Protein AF-A0A917GYQ1-F1 (afdb_monomer_lite)

Radius of gyration: 10.57 Å; chains: 1; bounding box: 26×20×24 Å

Sequence (46 aa):
MAGTPVDKAAAEAAGLYRDHAGQRYWFCCPGCAPAFDADPAQYAAA

pLDDT: mean 81.91, std 11.14, range [40.06, 90.31]

InterPro domains:
  IPR007029 YHS domain [PF04945] (4-45)
  IPR009078 Ferritin-like superfamily [SSF47240] (16-44)
  IPR012348 Ribonucleotide reductase-like [G3DSA:1.10.620.20] (1-46)

Structure (mmCIF, N/CA/C/O backbone):
data_AF-A0A917GYQ1-F1
#
_entry.id   AF-A0A917GYQ1-F1
#
loop_
_atom_site.group_PDB
_atom_site.id
_atom_site.type_symbol
_atom_site.label_atom_id
_atom_site.label_alt_id
_atom_site.label_comp_id
_atom_site.label_asym_id
_atom_site.label_entity_id
_atom_site.label_seq_id
_atom_site.pdbx_PDB_ins_code
_atom_site.Cartn_x
_atom_site.Cartn_y
_atom_site.Cartn_z
_atom_site.occupancy
_atom_site.B_iso_or_equiv
_atom_site.auth_seq_id
_atom_site.auth_comp_id
_atom_site.auth_asym_id
_atom_site.auth_atom_id
_atom_site.pdbx_PDB_model_num
ATOM 1 N N . MET A 1 1 ? 16.239 -5.796 14.886 1.00 40.06 1 MET A N 1
ATOM 2 C CA . MET A 1 1 ? 15.721 -6.499 13.695 1.00 40.06 1 MET A CA 1
ATOM 3 C C . MET A 1 1 ? 14.773 -5.530 13.008 1.00 40.06 1 MET A C 1
ATOM 5 O O . MET A 1 1 ? 13.634 -5.416 13.430 1.00 40.06 1 MET A O 1
ATOM 9 N N . ALA A 1 2 ? 15.277 -4.708 12.086 1.00 50.62 2 ALA A N 1
ATOM 10 C CA . ALA A 1 2 ? 14.439 -3.745 11.375 1.00 50.62 2 ALA A CA 1
ATOM 11 C C . ALA A 1 2 ? 13.796 -4.475 10.193 1.00 50.62 2 ALA A C 1
ATOM 13 O O . ALA A 1 2 ? 14.517 -5.036 9.369 1.00 50.62 2 ALA A O 1
ATOM 14 N N . GLY A 1 3 ? 12.463 -4.537 10.163 1.00 58.66 3 GLY A N 1
ATOM 15 C CA . GLY A 1 3 ? 11.726 -5.083 9.027 1.00 58.66 3 GLY A CA 1
ATOM 16 C C . GLY A 1 3 ? 12.157 -4.390 7.736 1.00 58.66 3 GLY A C 1
ATOM 17 O O . GLY A 1 3 ? 12.426 -3.189 7.732 1.00 58.66 3 GLY A O 1
ATOM 18 N N . THR A 1 4 ? 12.283 -5.158 6.658 1.00 63.97 4 THR A N 1
ATOM 19 C CA . THR A 1 4 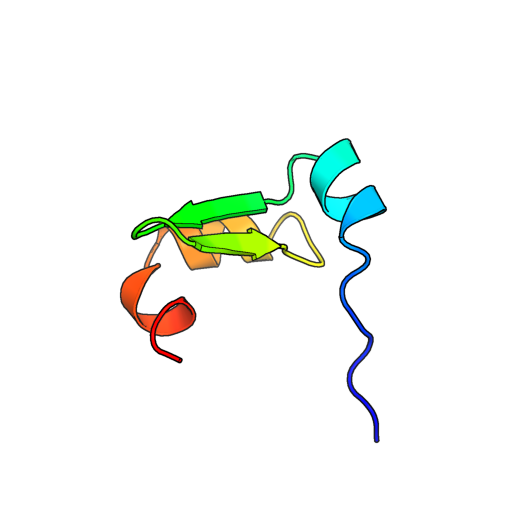? 12.695 -4.641 5.354 1.00 63.97 4 THR A CA 1
ATOM 20 C C . THR A 1 4 ? 11.699 -3.566 4.903 1.00 63.97 4 THR A C 1
ATOM 22 O O . THR A 1 4 ? 10.511 -3.871 4.778 1.00 63.97 4 THR A O 1
ATOM 25 N N . PRO A 1 5 ? 12.134 -2.311 4.696 1.00 72.62 5 PRO A N 1
ATOM 26 C CA . PRO A 1 5 ? 11.232 -1.249 4.280 1.00 72.62 5 PRO A CA 1
ATOM 27 C C . PRO A 1 5 ? 10.702 -1.544 2.874 1.00 72.62 5 PRO A C 1
ATOM 29 O O . PRO A 1 5 ? 11.458 -1.937 1.986 1.00 72.62 5 PRO A O 1
ATOM 32 N N . VAL A 1 6 ? 9.396 -1.359 2.674 1.00 81.94 6 VAL A N 1
ATOM 33 C CA . VAL A 1 6 ? 8.779 -1.428 1.344 1.00 81.94 6 VAL A CA 1
ATOM 34 C C . VAL A 1 6 ? 9.314 -0.266 0.509 1.00 81.94 6 VAL A C 1
ATOM 36 O O . VAL A 1 6 ? 9.145 0.896 0.885 1.00 81.94 6 VAL A O 1
ATOM 39 N N . ASP A 1 7 ? 9.943 -0.570 -0.625 1.00 86.75 7 ASP A N 1
ATOM 40 C CA . ASP A 1 7 ? 10.317 0.443 -1.609 1.00 86.75 7 ASP A CA 1
ATOM 41 C C . ASP A 1 7 ? 9.058 0.904 -2.354 1.00 86.75 7 ASP A C 1
ATOM 43 O O . ASP A 1 7 ? 8.489 0.182 -3.176 1.00 86.75 7 ASP A O 1
ATOM 47 N N . LYS A 1 8 ? 8.601 2.116 -2.026 1.00 86.44 8 LYS A N 1
ATOM 48 C CA . LYS A 1 8 ? 7.387 2.706 -2.599 1.00 86.44 8 LYS A CA 1
ATOM 49 C C . LYS A 1 8 ? 7.513 2.939 -4.09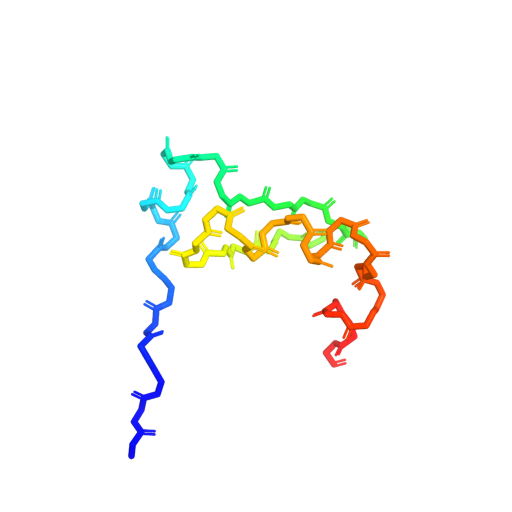9 1.00 86.44 8 LYS A C 1
ATOM 51 O O . LYS A 1 8 ? 6.542 2.715 -4.809 1.00 86.44 8 LYS A O 1
ATOM 56 N N . ALA A 1 9 ? 8.692 3.331 -4.582 1.00 86.31 9 ALA A N 1
ATOM 57 C CA . ALA A 1 9 ? 8.901 3.598 -6.000 1.00 86.31 9 ALA A CA 1
ATOM 58 C C . ALA A 1 9 ? 8.830 2.299 -6.810 1.00 86.31 9 ALA A C 1
ATOM 60 O O . ALA A 1 9 ? 8.164 2.248 -7.844 1.00 86.31 9 ALA A O 1
ATOM 61 N N . ALA A 1 10 ? 9.447 1.226 -6.307 1.00 85.94 10 ALA A N 1
ATOM 62 C CA . ALA A 1 10 ? 9.337 -0.095 -6.918 1.00 85.94 10 ALA A CA 1
ATOM 63 C C . ALA A 1 10 ? 7.898 -0.634 -6.856 1.00 85.94 10 ALA A C 1
ATOM 65 O O . ALA A 1 10 ? 7.402 -1.177 -7.843 1.00 85.94 10 ALA A O 1
ATOM 66 N N . ALA A 1 11 ? 7.207 -0.449 -5.728 1.00 88.00 11 ALA A N 1
ATOM 67 C CA . ALA A 1 11 ? 5.815 -0.854 -5.578 1.00 88.00 11 ALA A CA 1
ATOM 68 C C . ALA A 1 11 ? 4.881 -0.084 -6.529 1.00 88.00 11 ALA A C 1
ATOM 70 O O . ALA A 1 11 ? 4.016 -0.691 -7.152 1.00 88.00 11 ALA A O 1
ATOM 71 N N . GLU A 1 12 ? 5.071 1.225 -6.707 1.00 88.38 12 GLU A N 1
ATOM 72 C CA . GLU A 1 12 ? 4.297 2.027 -7.663 1.00 88.38 12 GLU A CA 1
ATOM 73 C C . GLU A 1 12 ? 4.577 1.611 -9.110 1.00 88.38 12 GLU A C 1
ATOM 75 O O . GLU A 1 12 ? 3.632 1.391 -9.868 1.00 88.38 12 GLU A O 1
ATOM 80 N N . ALA A 1 13 ? 5.848 1.412 -9.475 1.00 88.19 13 ALA A N 1
ATOM 81 C CA . ALA A 1 13 ? 6.235 0.941 -10.805 1.00 88.19 13 ALA A CA 1
ATOM 82 C C . ALA A 1 13 ? 5.676 -0.457 -11.125 1.00 88.19 13 ALA A C 1
ATOM 84 O O . ALA A 1 13 ? 5.326 -0.739 -12.270 1.00 88.19 13 ALA A O 1
ATOM 85 N N . ALA A 1 14 ? 5.567 -1.323 -10.115 1.00 86.94 14 ALA A N 1
ATOM 86 C CA . ALA A 1 14 ? 5.011 -2.666 -10.240 1.00 86.94 14 ALA A CA 1
ATOM 87 C C . ALA A 1 14 ? 3.478 -2.729 -10.070 1.00 86.94 14 ALA A C 1
ATOM 89 O O . ALA A 1 14 ? 2.903 -3.809 -10.198 1.00 86.94 1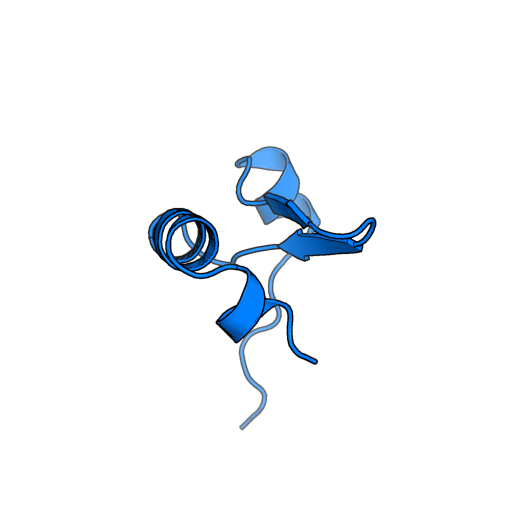4 ALA A O 1
ATOM 90 N N . GLY A 1 15 ? 2.799 -1.617 -9.759 1.00 87.25 15 GLY A N 1
ATOM 91 C CA . GLY A 1 15 ? 1.354 -1.608 -9.482 1.00 87.25 15 GLY A CA 1
ATOM 92 C C . GLY A 1 15 ? 0.955 -2.295 -8.165 1.00 87.25 15 GLY A C 1
ATOM 93 O O . GLY A 1 15 ? -0.204 -2.664 -7.967 1.00 87.25 15 GLY A O 1
ATOM 94 N N . LEU A 1 16 ? 1.907 -2.469 -7.249 1.00 89.19 16 LEU A N 1
ATOM 95 C CA . LEU A 1 16 ? 1.741 -3.049 -5.916 1.00 89.19 16 LEU A CA 1
ATOM 96 C C . LEU A 1 16 ? 1.314 -1.988 -4.894 1.00 89.19 16 LEU A C 1
ATOM 98 O O . LEU A 1 16 ? 1.905 -1.863 -3.820 1.00 89.19 16 LEU A O 1
ATOM 102 N N . TYR A 1 17 ? 0.279 -1.218 -5.220 1.00 88.38 17 TYR A N 1
ATOM 103 C CA . TYR A 1 17 ? -0.332 -0.256 -4.307 1.00 88.38 17 TYR A CA 1
ATOM 104 C C . TYR A 1 17 ? -1.860 -0.350 -4.338 1.00 88.38 17 TYR A C 1
ATOM 106 O O . TYR A 1 17 ? -2.452 -0.834 -5.308 1.00 88.38 17 TYR A O 1
ATOM 114 N N . ARG A 1 18 ? -2.504 0.083 -3.254 1.00 89.31 18 ARG A N 1
ATOM 115 C CA . ARG A 1 18 ? -3.962 0.180 -3.132 1.00 89.31 18 ARG A CA 1
ATOM 116 C C . ARG A 1 18 ? -4.328 1.471 -2.432 1.00 89.31 18 ARG A C 1
ATOM 118 O O . ARG A 1 18 ? -3.747 1.809 -1.407 1.00 89.31 18 ARG A O 1
ATOM 125 N N . ASP A 1 19 ? -5.301 2.176 -2.982 1.00 88.31 19 ASP A N 1
ATOM 126 C CA . ASP A 1 19 ? -5.873 3.357 -2.354 1.00 88.31 19 ASP A CA 1
ATOM 127 C C . ASP A 1 19 ? -7.130 2.925 -1.582 1.00 88.31 19 ASP A C 1
ATOM 129 O O . ASP A 1 19 ? -8.091 2.424 -2.166 1.00 88.31 19 ASP A O 1
ATOM 133 N N . HIS A 1 20 ? -7.120 3.083 -0.259 1.00 86.50 20 HIS A N 1
ATOM 134 C CA . HIS A 1 20 ? -8.231 2.727 0.622 1.00 86.50 20 HIS A CA 1
ATOM 135 C C . HIS A 1 20 ? -8.478 3.840 1.641 1.00 86.50 20 HIS A C 1
ATOM 137 O O . HIS A 1 20 ? -7.542 4.345 2.252 1.00 86.50 20 HIS A O 1
ATOM 143 N N . ALA A 1 21 ? -9.740 4.248 1.815 1.00 86.25 21 ALA A N 1
ATOM 144 C CA . ALA A 1 21 ? -10.142 5.314 2.743 1.00 86.25 21 ALA A CA 1
ATOM 145 C C . ALA A 1 21 ? -9.345 6.637 2.595 1.00 86.25 21 ALA A C 1
ATOM 147 O O . ALA A 1 21 ? -9.105 7.346 3.568 1.00 86.25 21 ALA A O 1
ATOM 148 N N . GLY A 1 22 ? -8.916 6.971 1.371 1.00 87.12 22 GLY A N 1
ATOM 149 C CA . GLY A 1 22 ? -8.103 8.163 1.094 1.00 87.12 22 GLY A CA 1
ATOM 150 C C . GLY A 1 22 ? -6.621 8.031 1.464 1.00 87.12 22 GLY A C 1
ATOM 151 O O . GLY A 1 22 ? -5.884 9.008 1.352 1.00 87.12 22 GLY A O 1
ATOM 152 N N . GLN A 1 23 ? -6.172 6.842 1.874 1.00 87.31 23 G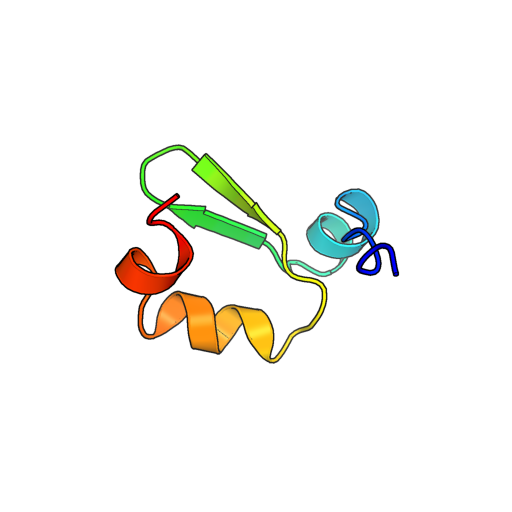LN A N 1
ATOM 153 C CA . GLN A 1 23 ? -4.769 6.522 2.119 1.00 87.31 23 GLN A CA 1
ATOM 154 C C . GLN A 1 23 ? -4.244 5.549 1.064 1.00 87.31 23 GLN A C 1
ATOM 156 O O . GLN A 1 23 ? -4.934 4.613 0.661 1.00 87.31 23 GLN A O 1
ATOM 161 N N . ARG A 1 24 ? -3.000 5.760 0.633 1.00 88.38 24 ARG A N 1
ATOM 162 C CA . ARG A 1 24 ? -2.302 4.845 -0.270 1.00 88.38 24 ARG A CA 1
ATOM 163 C C . ARG A 1 24 ? -1.461 3.860 0.532 1.00 88.38 24 ARG A C 1
ATOM 165 O O . ARG A 1 24 ? -0.609 4.266 1.318 1.00 88.38 24 ARG A O 1
ATOM 172 N N . TYR A 1 25 ? -1.675 2.577 0.283 1.00 87.38 25 TYR A N 1
ATOM 173 C CA . TYR A 1 25 ? -0.934 1.460 0.853 1.00 87.38 25 TYR A CA 1
ATOM 174 C C . TYR A 1 25 ? -0.012 0.870 -0.211 1.00 87.38 25 TYR A C 1
ATOM 176 O O . TYR A 1 25 ? -0.421 0.706 -1.359 1.00 87.38 25 TYR A O 1
ATOM 184 N N . TRP A 1 26 ? 1.224 0.546 0.170 1.00 88.81 26 TRP A N 1
ATOM 185 C CA . TRP A 1 26 ? 2.220 -0.078 -0.706 1.00 88.81 26 TRP A CA 1
ATOM 186 C C . TRP A 1 26 ? 2.561 -1.469 -0.197 1.00 88.81 26 TRP A C 1
ATOM 188 O O . TRP A 1 26 ? 2.694 -1.682 1.009 1.00 88.81 26 TRP A O 1
ATOM 198 N N . PHE A 1 27 ? 2.767 -2.395 -1.124 1.00 87.81 27 PHE A N 1
ATOM 199 C CA . PHE A 1 27 ? 3.047 -3.787 -0.813 1.00 87.81 27 PHE A CA 1
ATOM 200 C C . PHE A 1 27 ? 4.426 -4.196 -1.323 1.00 87.81 27 PHE A C 1
ATOM 202 O O . PHE A 1 27 ? 4.837 -3.813 -2.415 1.00 87.81 27 PHE A O 1
ATOM 209 N N . CYS A 1 28 ? 5.136 -5.026 -0.555 1.00 85.75 28 CYS A N 1
ATOM 210 C CA . CYS A 1 28 ? 6.424 -5.578 -0.983 1.00 85.75 28 CYS A CA 1
ATOM 211 C C . CYS A 1 28 ? 6.288 -6.683 -2.040 1.00 85.75 28 CYS A C 1
ATOM 213 O O . CYS A 1 28 ? 7.286 -7.064 -2.647 1.00 85.75 28 CYS A O 1
ATOM 215 N N . CYS A 1 29 ? 5.087 -7.242 -2.224 1.00 83.75 29 CYS A N 1
ATOM 216 C CA . CYS A 1 29 ? 4.890 -8.451 -3.007 1.00 83.75 29 CYS A CA 1
ATOM 217 C C . CYS A 1 29 ? 3.519 -8.503 -3.706 1.00 83.75 29 CYS A C 1
ATOM 219 O O . CYS A 1 29 ? 2.533 -8.009 -3.155 1.00 83.75 29 CYS A O 1
ATOM 221 N N . PRO A 1 30 ? 3.402 -9.167 -4.873 1.00 81.25 30 PRO A N 1
ATOM 222 C CA . PRO A 1 30 ? 2.120 -9.354 -5.557 1.00 81.25 30 PRO A CA 1
ATOM 223 C C . PRO A 1 30 ? 1.139 -10.237 -4.786 1.00 81.25 30 PRO A C 1
ATOM 225 O O . PRO A 1 30 ? -0.056 -10.125 -5.013 1.00 81.25 30 PRO A O 1
ATOM 228 N N . GLY A 1 31 ? 1.606 -11.079 -3.857 1.00 84.50 31 GLY A N 1
ATOM 229 C CA . GLY A 1 31 ? 0.732 -11.869 -2.977 1.00 84.50 31 GLY A CA 1
ATOM 230 C C . GLY A 1 31 ? 0.114 -11.064 -1.830 1.00 84.50 31 GLY A C 1
ATOM 231 O O . GLY A 1 31 ? -0.890 -11.463 -1.255 1.00 84.50 31 GLY A O 1
ATOM 232 N N . CYS A 1 32 ? 0.688 -9.904 -1.525 1.00 85.69 32 CYS A N 1
ATOM 233 C CA . CYS A 1 32 ? 0.264 -9.036 -0.439 1.00 85.69 32 CYS A CA 1
ATOM 234 C C . CYS A 1 32 ? -0.950 -8.181 -0.864 1.00 85.69 32 CYS A C 1
ATOM 236 O O . CYS A 1 32 ? -1.835 -7.907 -0.060 1.00 85.69 32 CYS A O 1
ATOM 238 N N . ALA A 1 33 ? -1.022 -7.817 -2.150 1.00 83.94 33 ALA A N 1
ATOM 239 C CA . ALA A 1 33 ? -2.139 -7.077 -2.731 1.00 83.94 33 ALA A CA 1
ATOM 240 C C . ALA A 1 33 ? -3.498 -7.814 -2.645 1.00 83.94 33 ALA A C 1
ATOM 242 O O . ALA A 1 33 ? -4.434 -7.216 -2.128 1.00 83.94 33 ALA A O 1
ATOM 243 N N . PRO A 1 34 ? -3.643 -9.094 -3.053 1.00 87.06 34 PRO A N 1
ATOM 244 C CA . PRO A 1 34 ? -4.910 -9.813 -2.925 1.00 87.06 34 PRO A CA 1
ATOM 245 C C . PRO A 1 34 ? -5.295 -10.090 -1.467 1.00 87.06 34 PRO A C 1
ATOM 247 O O . PRO A 1 34 ? -6.481 -10.165 -1.169 1.00 87.06 34 PRO A O 1
ATOM 250 N N . ALA A 1 35 ? -4.326 -10.213 -0.552 1.00 87.00 35 ALA A N 1
ATOM 251 C CA . ALA A 1 35 ? -4.615 -10.301 0.880 1.00 87.00 35 ALA A CA 1
ATOM 252 C C . ALA A 1 35 ? -5.239 -8.995 1.397 1.00 87.00 35 ALA A C 1
ATOM 254 O O . ALA A 1 35 ? -6.251 -9.027 2.092 1.00 87.00 35 ALA A O 1
ATOM 255 N N . PHE A 1 36 ? -4.689 -7.850 0.983 1.00 88.38 36 PHE A N 1
ATOM 256 C CA . PHE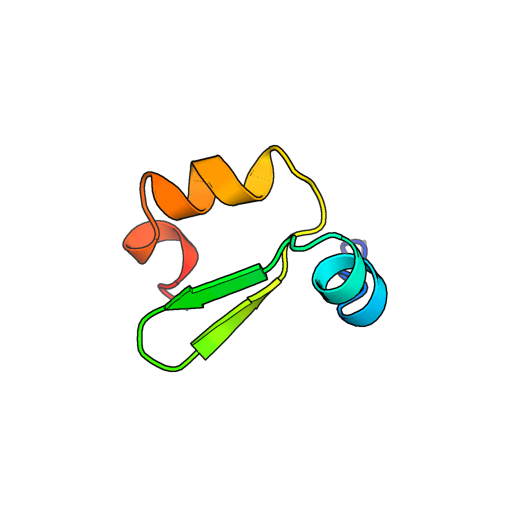 A 1 36 ? -5.285 -6.549 1.267 1.00 88.38 36 PHE A CA 1
ATOM 257 C C . PHE A 1 36 ? -6.647 -6.368 0.589 1.00 88.38 36 PHE A C 1
ATOM 259 O O . PHE A 1 36 ? -7.547 -5.831 1.210 1.00 88.38 36 PHE A O 1
ATOM 266 N N . ASP A 1 37 ? -6.832 -6.828 -0.652 1.00 84.25 37 ASP A N 1
ATOM 267 C CA . ASP A 1 37 ? -8.132 -6.758 -1.335 1.00 84.25 37 ASP A CA 1
ATOM 268 C C . ASP A 1 37 ? -9.194 -7.647 -0.647 1.00 84.25 37 ASP A C 1
ATOM 270 O O . ASP A 1 37 ? -10.380 -7.322 -0.686 1.00 84.25 37 A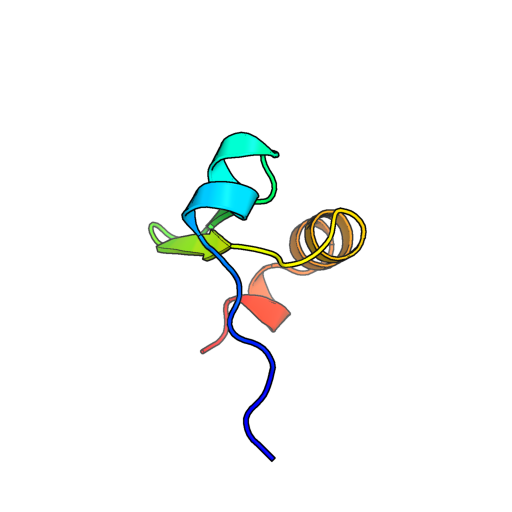SP A O 1
ATOM 274 N N . ALA A 1 38 ? -8.785 -8.748 -0.001 1.00 90.31 38 ALA A N 1
ATOM 275 C CA . ALA A 1 38 ? -9.685 -9.642 0.727 1.00 90.31 38 ALA A CA 1
ATOM 276 C C . ALA A 1 38 ? -10.187 -9.040 2.047 1.00 90.31 38 ALA A C 1
ATOM 278 O O . ALA A 1 38 ? -11.366 -9.193 2.365 1.00 90.31 38 ALA A O 1
ATOM 279 N N . ASP A 1 39 ? -9.317 -8.364 2.804 1.00 87.50 39 ASP A N 1
ATOM 280 C CA . ASP A 1 39 ? -9.710 -7.717 4.059 1.00 87.50 39 ASP A CA 1
ATOM 281 C C . ASP A 1 39 ? -8.960 -6.395 4.300 1.00 87.50 39 ASP A C 1
ATOM 283 O O . ASP A 1 39 ? -8.102 -6.283 5.182 1.00 87.50 39 ASP A O 1
ATOM 287 N N . PRO A 1 40 ? -9.264 -5.347 3.515 1.00 85.19 40 PRO A N 1
ATOM 288 C CA . PRO A 1 40 ? -8.529 -4.094 3.592 1.00 85.19 40 PRO A CA 1
ATOM 289 C C . PRO A 1 40 ? -8.735 -3.425 4.945 1.00 85.19 40 PRO A C 1
ATOM 291 O O . PRO A 1 40 ? -7.829 -2.758 5.413 1.00 85.19 40 PRO A O 1
ATOM 294 N N . ALA A 1 41 ? -9.872 -3.636 5.613 1.00 84.88 41 ALA A N 1
ATOM 295 C CA . ALA A 1 41 ? -10.129 -3.083 6.937 1.00 84.88 41 ALA A CA 1
ATOM 296 C C . ALA A 1 41 ? -9.167 -3.650 7.993 1.00 84.88 41 ALA A C 1
ATOM 298 O O . ALA A 1 41 ? -8.689 -2.894 8.834 1.00 84.88 41 ALA A O 1
ATOM 299 N N . GLN A 1 42 ? -8.830 -4.944 7.924 1.00 84.19 42 GLN A N 1
ATOM 300 C CA . GLN A 1 42 ? -7.861 -5.567 8.829 1.00 84.19 42 GLN A CA 1
ATOM 301 C C . GLN A 1 42 ? -6.446 -4.995 8.661 1.00 84.19 42 GLN A C 1
ATOM 303 O O . GLN A 1 42 ? -5.730 -4.825 9.646 1.00 84.19 42 GLN A O 1
ATOM 308 N N . TYR A 1 43 ? -6.035 -4.706 7.425 1.00 81.12 43 TYR A N 1
ATOM 309 C CA . TYR A 1 43 ? -4.683 -4.223 7.118 1.00 81.12 43 TYR A CA 1
ATOM 310 C C . TYR A 1 43 ? -4.562 -2.691 7.098 1.00 81.12 43 TYR A C 1
ATOM 312 O O . TYR A 1 43 ? -3.470 -2.159 7.287 1.00 81.12 43 TYR A O 1
ATOM 320 N N . ALA A 1 44 ? -5.665 -1.982 6.858 1.00 76.56 44 ALA A N 1
ATOM 321 C CA . ALA A 1 44 ? -5.757 -0.525 6.881 1.00 76.56 44 ALA A CA 1
ATOM 322 C C . ALA A 1 44 ? -6.062 0.029 8.278 1.00 76.56 44 ALA A C 1
ATOM 324 O O . ALA A 1 44 ? -5.875 1.228 8.493 1.00 76.56 44 ALA A O 1
ATOM 325 N N . ALA A 1 45 ? -6.505 -0.818 9.217 1.00 66.00 45 ALA A N 1
ATOM 326 C CA . ALA A 1 45 ? -6.607 -0.486 10.632 1.00 66.00 45 ALA A CA 1
ATOM 327 C C . ALA A 1 45 ? -5.200 -0.304 11.225 1.00 66.00 45 ALA A C 1
ATOM 329 O O . ALA A 1 45 ? -4.588 -1.242 11.734 1.00 66.00 45 ALA A O 1
ATOM 330 N N . ALA A 1 46 ? -4.679 0.914 11.092 1.00 53.91 46 ALA A N 1
ATOM 331 C CA . ALA A 1 46 ? -3.555 1.414 11.872 1.00 53.91 46 ALA A CA 1
ATOM 332 C C . ALA A 1 46 ? -4.006 1.791 13.290 1.00 53.91 46 ALA A C 1
ATOM 334 O O . ALA A 1 46 ? -5.126 2.338 13.424 1.00 53.91 46 ALA A O 1
#

Foldseek 3Di:
DDPDDADQVVQVVVVQWDQDPNDIDGDNDPVVSVVCVVPVVVVVVD

Organism: NCBI:txid1176249

Secondary structure (DSSP, 8-state):
-PPPPP-HHHHHHTT-EEEETTEEEE-SSTTHHHHHHH-HHHHH--